Protein AF-A0A480BQK0-F1 (afdb_monomer_lite)

Radius of gyration: 19.87 Å; chains: 1; bounding box: 59×46×47 Å

pLDDT: mean 80.55, std 22.82, range [32.5, 98.56]

Foldseek 3Di:
DDKAWAKEWDADPPPRDIDIAIWIFDADPVRATADTDPDGDDQFDPDPVCNVVSSVVVVVRNVVNVVDDYHYPCSNVPPDPPDDDDDDPPPPDDDDDDDDDDDDDD

Structure (mmCIF, N/CA/C/O backbone):
data_AF-A0A480BQK0-F1
#
_entry.id   AF-A0A480BQK0-F1
#
loop_
_atom_site.group_PDB
_atom_site.id
_atom_site.type_symbol
_atom_site.label_atom_id
_atom_site.label_alt_id
_atom_site.label_comp_id
_atom_site.label_asym_id
_atom_site.label_entity_id
_atom_site.label_seq_id
_atom_site.pdbx_PDB_ins_code
_atom_site.Cartn_x
_atom_site.Cartn_y
_atom_site.Cartn_z
_atom_site.occupancy
_atom_site.B_iso_or_equiv
_atom_site.auth_seq_id
_atom_site.auth_comp_id
_atom_site.auth_asym_id
_atom_site.auth_atom_id
_atom_site.pdbx_PDB_model_num
ATOM 1 N N . MET A 1 1 ? 5.050 -15.954 3.472 1.00 76.25 1 MET A N 1
ATOM 2 C CA . MET A 1 1 ? 5.046 -14.478 3.317 1.00 76.25 1 MET A CA 1
ATOM 3 C C . MET A 1 1 ? 4.652 -14.058 1.910 1.00 76.25 1 MET A C 1
ATOM 5 O O . MET A 1 1 ? 5.346 -14.363 0.943 1.00 76.25 1 MET A O 1
ATOM 9 N N . THR A 1 2 ? 3.533 -13.348 1.804 1.00 94.56 2 THR A N 1
ATOM 10 C CA . THR A 1 2 ? 3.074 -12.696 0.564 1.00 94.56 2 THR A CA 1
ATOM 11 C C . THR A 1 2 ? 2.902 -11.205 0.808 1.00 94.56 2 THR A C 1
ATOM 13 O O . THR A 1 2 ? 2.715 -10.805 1.952 1.00 94.56 2 THR A O 1
ATOM 16 N N . TRP A 1 3 ? 2.920 -10.386 -0.240 1.00 96.06 3 TRP A N 1
ATOM 17 C CA . TRP A 1 3 ? 2.699 -8.947 -0.115 1.00 96.06 3 TRP A CA 1
ATOM 18 C C . TRP A 1 3 ? 1.705 -8.434 -1.160 1.00 96.06 3 TRP A C 1
ATOM 20 O O . TRP A 1 3 ? 1.495 -9.066 -2.201 1.00 96.06 3 TRP A O 1
ATOM 30 N N . ASN A 1 4 ? 1.061 -7.302 -0.873 1.00 97.31 4 ASN A N 1
ATOM 31 C CA . ASN A 1 4 ? 0.176 -6.613 -1.810 1.00 97.31 4 ASN A CA 1
ATOM 32 C C . ASN A 1 4 ? 0.067 -5.117 -1.483 1.00 97.31 4 ASN A C 1
ATOM 34 O O . ASN A 1 4 ? 0.145 -4.744 -0.316 1.00 97.31 4 ASN A O 1
ATOM 38 N N . TYR A 1 5 ? -0.205 -4.269 -2.477 1.00 98.25 5 TYR A N 1
ATOM 39 C CA . TYR A 1 5 ? -0.620 -2.891 -2.205 1.00 98.25 5 TYR A CA 1
ATOM 40 C C . TYR A 1 5 ? -2.053 -2.863 -1.665 1.00 98.25 5 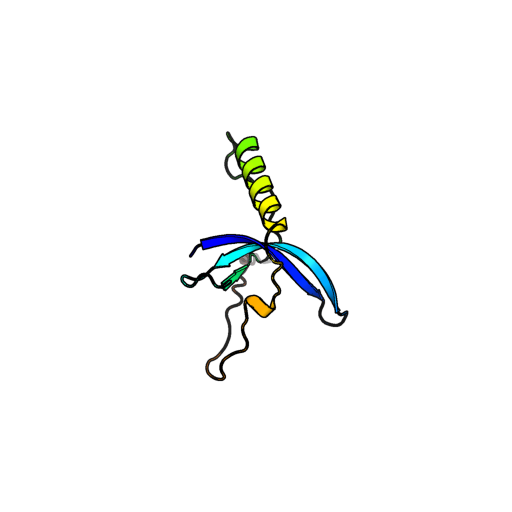TYR A C 1
ATOM 42 O O . TYR A 1 5 ? -2.961 -3.496 -2.226 1.00 98.25 5 TYR A O 1
ATOM 50 N N . ARG A 1 6 ? -2.258 -2.119 -0.576 1.00 98.50 6 ARG A N 1
ATOM 51 C CA . ARG A 1 6 ? -3.566 -1.894 0.057 1.00 98.50 6 ARG A CA 1
ATOM 52 C C . ARG A 1 6 ? -3.710 -0.436 0.454 1.00 98.50 6 ARG A C 1
ATOM 54 O O . ARG A 1 6 ? -2.726 0.192 0.829 1.00 98.50 6 ARG A O 1
ATOM 61 N N . ILE A 1 7 ? -4.940 0.071 0.407 1.00 98.56 7 ILE A N 1
ATOM 62 C CA . ILE A 1 7 ? -5.275 1.323 1.083 1.00 98.56 7 ILE A CA 1
ATOM 63 C C . ILE A 1 7 ? -5.348 1.042 2.585 1.00 98.56 7 ILE A C 1
ATOM 65 O O . ILE A 1 7 ? -6.024 0.093 2.997 1.00 98.56 7 ILE A O 1
ATOM 69 N N . ILE A 1 8 ? -4.674 1.877 3.369 1.00 98.38 8 ILE A N 1
ATOM 70 C CA . ILE A 1 8 ? -4.768 1.919 4.826 1.00 98.38 8 ILE A CA 1
ATOM 71 C C . ILE A 1 8 ? -5.374 3.267 5.229 1.00 98.38 8 ILE A C 1
ATOM 73 O O . ILE A 1 8 ? -4.996 4.307 4.688 1.00 98.38 8 ILE A O 1
ATOM 77 N N . GLU A 1 9 ? -6.344 3.219 6.136 1.00 97.75 9 GLU A N 1
ATOM 78 C CA . GLU A 1 9 ? -6.879 4.357 6.880 1.00 97.75 9 GLU A CA 1
ATOM 79 C C . GLU A 1 9 ? -6.035 4.578 8.137 1.00 97.75 9 GLU A C 1
ATOM 81 O O . GLU A 1 9 ? -5.868 3.662 8.949 1.00 97.75 9 GLU A O 1
ATOM 86 N N . PHE A 1 10 ? -5.551 5.803 8.293 1.00 95.19 10 PHE A N 1
ATOM 87 C CA . PHE A 1 10 ? -4.860 6.296 9.476 1.00 95.19 10 PHE A CA 1
ATOM 88 C C . PHE A 1 10 ? -5.708 7.378 10.127 1.00 95.19 10 PHE A C 1
ATOM 90 O O . PHE A 1 10 ? -6.364 8.154 9.428 1.00 95.19 10 PHE A O 1
ATOM 97 N N . VAL A 1 11 ? -5.674 7.445 11.454 1.00 94.75 11 VAL A N 1
ATOM 98 C CA . VAL A 1 11 ? -6.411 8.450 12.223 1.00 94.75 11 VAL A CA 1
ATOM 99 C C . VAL A 1 11 ? -5.418 9.250 13.048 1.00 94.75 11 VAL A C 1
ATOM 101 O O . VAL A 1 11 ? -4.706 8.687 13.876 1.00 94.75 11 VAL A O 1
ATOM 104 N N . GLU A 1 12 ? -5.380 10.562 12.832 1.00 92.06 12 GLU A N 1
ATOM 105 C CA . GLU A 1 12 ? -4.515 11.459 13.591 1.00 92.06 12 GLU A CA 1
ATOM 106 C C . GLU A 1 12 ? -4.936 11.457 15.075 1.00 92.06 12 GLU A C 1
ATOM 108 O O . GLU A 1 12 ? -6.095 11.763 15.408 1.00 92.06 12 GLU A O 1
ATOM 113 N N . PRO A 1 13 ? -4.023 11.110 16.001 1.00 87.38 13 PRO A N 1
ATOM 114 C CA . PRO A 1 13 ? -4.340 11.090 17.418 1.00 87.38 13 PRO A CA 1
ATOM 115 C C . PRO A 1 13 ? -4.753 12.476 17.926 1.00 87.38 13 PRO A C 1
ATOM 117 O O . PRO A 1 13 ? -4.002 13.443 17.857 1.00 87.38 13 PRO A O 1
ATOM 120 N N . GLY A 1 14 ? -5.946 12.562 18.514 1.00 89.56 14 GLY A N 1
ATOM 121 C CA . GLY A 1 14 ? -6.436 13.772 19.181 1.00 89.56 14 GLY A CA 1
ATOM 122 C C . GLY A 1 14 ? -7.267 14.718 18.312 1.00 89.56 14 GLY A C 1
ATOM 123 O O . GLY A 1 14 ? -7.955 15.564 18.879 1.00 89.56 14 GLY A O 1
ATOM 124 N N . THR A 1 15 ? -7.270 14.561 16.986 1.00 91.62 15 THR A N 1
ATOM 125 C CA . THR A 1 15 ? -8.181 15.303 16.091 1.00 91.62 15 THR A CA 1
ATOM 126 C C . THR A 1 15 ? -9.266 14.420 15.478 1.00 91.62 15 THR A C 1
ATOM 128 O O . THR A 1 15 ? -10.257 14.951 14.988 1.00 91.62 15 THR A O 1
ATOM 131 N N . GLU A 1 16 ? -9.097 13.090 15.518 1.00 90.25 16 GLU A N 1
ATOM 132 C CA . GLU A 1 16 ? -9.952 12.107 14.825 1.00 90.25 16 GLU A CA 1
ATOM 133 C C . GLU A 1 16 ? -9.989 12.299 13.294 1.00 90.25 16 GLU A C 1
ATOM 135 O O . GLU A 1 16 ? -10.783 11.668 12.592 1.00 90.25 16 GLU A O 1
ATOM 140 N N . GLU A 1 17 ? -9.105 13.138 12.744 1.00 95.38 17 GLU A N 1
ATOM 141 C CA . GLU A 1 17 ? -9.007 13.349 11.305 1.00 95.38 17 GLU A CA 1
ATOM 142 C C . GLU A 1 17 ? -8.392 12.121 10.641 1.00 95.38 17 GLU A C 1
ATOM 144 O O . GLU A 1 17 ? -7.324 11.643 11.024 1.00 95.38 17 GLU A O 1
ATOM 149 N N . SER A 1 18 ? -9.089 11.597 9.634 1.00 96.06 18 SER A N 1
ATOM 150 C CA . SER A 1 18 ? -8.662 10.399 8.917 1.00 96.06 18 SER A CA 1
ATOM 151 C C . SER A 1 18 ? -7.981 10.757 7.602 1.00 96.06 18 SER A C 1
ATOM 153 O O . SER A 1 18 ? -8.456 11.620 6.857 1.00 96.06 18 SER A O 1
ATOM 155 N N . TRP A 1 19 ? -6.908 10.043 7.275 1.00 96.69 19 TRP A N 1
ATOM 156 C CA . TRP A 1 19 ? -6.270 10.096 5.965 1.00 96.69 19 TRP A CA 1
ATOM 157 C C . TRP A 1 19 ? -6.004 8.690 5.431 1.00 96.69 19 TRP A C 1
ATOM 159 O O . TRP A 1 19 ? -5.933 7.713 6.173 1.00 96.69 19 TRP A O 1
ATOM 169 N N . PHE A 1 20 ? -5.910 8.583 4.107 1.00 97.94 20 PHE A N 1
ATOM 170 C CA . PHE A 1 20 ? -5.806 7.306 3.409 1.00 97.94 20 PHE A CA 1
ATOM 171 C C . PHE A 1 20 ? -4.580 7.312 2.510 1.00 97.94 20 PHE A C 1
ATOM 173 O O . PHE A 1 20 ? -4.378 8.252 1.738 1.00 97.94 20 PHE A O 1
ATOM 180 N N . ALA A 1 21 ? -3.796 6.241 2.558 1.00 98.06 21 ALA A N 1
ATOM 181 C CA . ALA A 1 21 ? -2.664 6.057 1.662 1.00 98.06 21 ALA A CA 1
ATOM 182 C C . ALA A 1 21 ? -2.517 4.599 1.240 1.00 98.06 21 ALA A C 1
ATOM 184 O O . ALA A 1 21 ? -2.966 3.679 1.924 1.00 98.06 21 ALA A O 1
ATOM 185 N N . ILE A 1 22 ? -1.880 4.386 0.090 1.00 98.50 22 ILE A N 1
ATOM 186 C CA . ILE A 1 22 ? -1.507 3.048 -0.364 1.00 98.50 22 ILE A CA 1
ATOM 187 C C . ILE A 1 22 ? -0.166 2.691 0.271 1.00 98.50 22 ILE A C 1
ATOM 189 O O . ILE A 1 22 ? 0.801 3.426 0.100 1.00 98.50 22 ILE A O 1
ATOM 193 N N . HIS A 1 23 ? -0.103 1.557 0.961 1.00 98.38 23 HIS A N 1
ATOM 194 C CA . HIS A 1 23 ? 1.123 1.001 1.537 1.00 98.38 23 HIS A CA 1
ATOM 19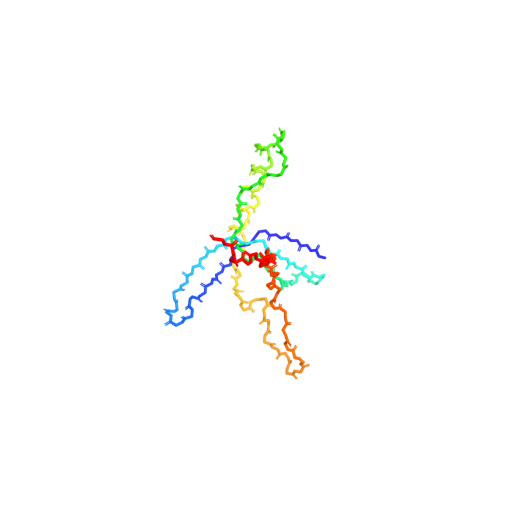5 C C . HIS A 1 23 ? 1.389 -0.396 0.978 1.00 98.38 23 HIS A C 1
ATOM 197 O O . HIS A 1 23 ? 0.479 -1.079 0.489 1.00 98.38 23 HIS A O 1
ATOM 203 N N . GLU A 1 24 ? 2.642 -0.834 1.065 1.00 97.75 24 GLU A N 1
ATOM 204 C CA . GLU A 1 24 ? 2.979 -2.247 0.902 1.00 97.75 24 GLU A CA 1
ATOM 205 C C . GLU A 1 24 ? 2.529 -2.989 2.153 1.00 97.75 24 GLU A C 1
ATOM 207 O O . GLU A 1 24 ? 2.985 -2.667 3.244 1.00 97.75 24 GLU A O 1
ATOM 212 N N . VAL A 1 25 ? 1.633 -3.962 2.004 1.00 98.06 25 VAL A N 1
ATOM 213 C CA . VAL A 1 25 ? 1.134 -4.786 3.107 1.00 98.06 25 VAL A CA 1
ATOM 214 C C . VAL A 1 25 ? 1.676 -6.194 2.977 1.00 98.06 25 VAL A C 1
ATOM 216 O O . VAL A 1 25 ? 1.500 -6.844 1.944 1.00 98.06 25 VAL A O 1
ATOM 219 N N . TYR A 1 26 ? 2.295 -6.666 4.049 1.00 97.12 26 TYR A N 1
ATOM 220 C CA . TYR A 1 26 ? 2.883 -7.988 4.173 1.00 97.12 26 TYR A CA 1
ATOM 221 C C . TYR A 1 26 ? 1.950 -8.881 4.988 1.00 97.12 26 TYR A C 1
ATOM 223 O O . TYR A 1 26 ? 1.396 -8.461 6.005 1.00 97.12 26 TYR A O 1
ATOM 231 N N . TYR A 1 27 ? 1.762 -10.108 4.517 1.00 96.06 27 TYR A N 1
ATOM 232 C CA . TYR A 1 27 ? 0.863 -11.090 5.106 1.00 96.06 27 TYR A CA 1
ATOM 233 C C . TYR A 1 27 ? 1.642 -12.289 5.646 1.00 96.06 27 TYR A C 1
ATOM 235 O O . TYR A 1 27 ? 2.579 -12.775 4.990 1.00 96.06 27 TYR A O 1
ATOM 243 N N . ASP A 1 28 ? 1.192 -12.786 6.799 1.00 94.62 28 ASP A N 1
ATOM 244 C CA . ASP A 1 28 ? 1.666 -14.032 7.396 1.00 94.62 28 ASP A CA 1
ATOM 245 C C . ASP A 1 28 ? 1.272 -15.255 6.543 1.00 94.62 28 ASP A C 1
ATOM 247 O O . ASP A 1 28 ? 0.567 -15.160 5.531 1.00 94.62 28 ASP A O 1
ATOM 251 N N . ASP A 1 29 ? 1.729 -16.441 6.942 1.00 95.06 29 ASP A N 1
ATOM 252 C CA . ASP A 1 29 ? 1.433 -17.681 6.214 1.00 95.06 29 ASP A CA 1
ATOM 253 C C . ASP A 1 29 ? -0.042 -18.119 6.323 1.00 95.06 29 ASP A C 1
ATOM 255 O O . ASP A 1 29 ? -0.497 -18.951 5.538 1.00 95.06 29 ASP A O 1
ATOM 259 N N . ALA A 1 30 ? -0.811 -17.542 7.253 1.00 93.00 30 ALA A N 1
ATOM 260 C CA . ALA A 1 30 ? -2.258 -17.719 7.364 1.00 93.00 30 ALA A CA 1
ATOM 261 C C . ALA A 1 30 ? -3.049 -16.693 6.523 1.00 93.00 30 ALA A C 1
ATOM 263 O O . ALA A 1 30 ? -4.283 -16.722 6.523 1.00 93.00 30 ALA A O 1
ATOM 264 N N . GLY A 1 31 ? -2.363 -15.797 5.805 1.00 92.62 31 GLY A N 1
ATOM 265 C CA . GLY A 1 31 ? -2.962 -14.752 4.978 1.00 92.62 31 GLY A CA 1
ATOM 266 C C . GLY A 1 31 ? -3.480 -13.545 5.765 1.00 92.62 31 GLY A C 1
ATOM 267 O O . GLY A 1 31 ? -4.268 -12.766 5.224 1.00 92.62 31 GLY A O 1
ATOM 268 N N . ARG A 1 32 ? -3.074 -13.374 7.027 1.00 94.12 32 ARG A N 1
ATOM 269 C CA . ARG A 1 32 ? -3.442 -12.221 7.862 1.00 94.12 32 ARG A CA 1
ATOM 270 C C . ARG A 1 32 ? -2.437 -11.086 7.663 1.00 94.12 32 ARG A C 1
ATOM 272 O O . ARG A 1 32 ? -1.248 -11.368 7.518 1.00 94.12 32 ARG A O 1
ATOM 279 N N . PRO A 1 33 ? -2.885 -9.818 7.624 1.00 95.88 33 PRO A N 1
ATOM 280 C CA . PRO A 1 33 ? -1.968 -8.687 7.543 1.00 95.88 33 PRO A CA 1
ATOM 281 C C . PRO A 1 33 ? -1.073 -8.663 8.789 1.00 95.88 33 PRO A C 1
ATOM 283 O O . PRO A 1 33 ? -1.565 -8.648 9.913 1.00 95.88 33 PRO A O 1
ATOM 286 N N . GLU A 1 34 ? 0.239 -8.699 8.578 1.00 95.31 34 GLU A N 1
ATOM 287 C CA . GLU A 1 34 ? 1.250 -8.766 9.638 1.00 95.31 34 GLU A CA 1
ATOM 288 C C . GLU A 1 34 ? 1.964 -7.422 9.814 1.00 95.31 34 GLU A C 1
ATOM 290 O O . GLU A 1 34 ? 2.238 -6.998 10.933 1.00 95.31 34 GLU A O 1
ATOM 295 N N . SER A 1 35 ? 2.262 -6.728 8.712 1.00 96.25 35 SER A N 1
ATOM 296 C CA . SER A 1 35 ? 2.917 -5.416 8.742 1.00 96.25 35 SER A CA 1
ATOM 297 C C . SER A 1 35 ? 2.656 -4.611 7.468 1.00 96.25 35 SER A C 1
ATOM 299 O O . SER A 1 35 ? 2.164 -5.145 6.469 1.00 96.25 35 SER A O 1
ATOM 301 N N . TYR A 1 36 ? 2.991 -3.321 7.503 1.00 97.62 36 TYR A N 1
ATOM 302 C CA . TYR A 1 36 ? 2.957 -2.429 6.348 1.00 97.62 36 TYR A CA 1
ATOM 303 C C . TYR A 1 36 ? 4.214 -1.550 6.272 1.00 97.62 36 TYR A C 1
ATOM 305 O O . TYR A 1 36 ? 4.915 -1.381 7.272 1.00 97.62 36 TYR A O 1
ATOM 313 N N . SER A 1 37 ? 4.524 -1.015 5.086 1.00 97.00 37 SER A N 1
ATOM 314 C CA . SER A 1 37 ? 5.647 -0.085 4.885 1.00 97.00 37 SER A CA 1
ATOM 315 C C . SER A 1 37 ? 5.487 1.181 5.729 1.00 97.00 37 SER A C 1
ATOM 317 O O . SER A 1 37 ? 4.389 1.716 5.818 1.00 97.00 37 SER A O 1
ATOM 319 N N . GLU A 1 38 ? 6.575 1.704 6.302 1.00 95.25 38 GLU A N 1
ATOM 320 C CA . GLU A 1 38 ? 6.541 2.932 7.119 1.00 95.25 38 GLU A CA 1
ATOM 321 C C . GLU A 1 38 ? 5.971 4.126 6.337 1.00 95.25 38 GLU A C 1
ATOM 323 O O . GLU A 1 38 ? 5.082 4.829 6.811 1.00 95.25 38 GLU A O 1
ATOM 328 N N . GLY A 1 39 ? 6.452 4.320 5.108 1.00 95.81 39 GLY A N 1
ATOM 329 C CA . GLY A 1 39 ? 5.943 5.332 4.191 1.00 95.81 39 GLY A CA 1
ATOM 330 C C . GLY A 1 39 ? 4.874 4.793 3.244 1.00 95.81 39 GLY A C 1
ATOM 331 O O . GLY A 1 39 ? 4.821 3.592 2.952 1.00 95.81 39 GLY A O 1
ATOM 332 N N . ALA A 1 40 ? 4.065 5.714 2.715 1.00 97.69 40 ALA A N 1
ATOM 333 C CA . ALA A 1 40 ? 3.203 5.437 1.576 1.00 97.69 40 ALA A CA 1
ATOM 334 C C . ALA A 1 40 ? 4.044 4.943 0.390 1.00 97.69 40 ALA A C 1
ATOM 336 O O . ALA A 1 40 ? 5.155 5.419 0.141 1.00 97.69 40 ALA A O 1
ATOM 337 N N . ALA A 1 41 ? 3.501 3.985 -0.349 1.00 97.12 41 ALA A N 1
ATOM 338 C CA . ALA A 1 41 ? 4.160 3.411 -1.502 1.00 97.12 41 ALA A CA 1
ATOM 339 C C . ALA A 1 41 ? 4.345 4.465 -2.603 1.00 97.12 41 ALA A C 1
ATOM 341 O O . ALA A 1 41 ? 3.433 5.229 -2.928 1.00 97.12 41 ALA A O 1
ATOM 342 N N . VAL A 1 42 ? 5.529 4.467 -3.212 1.00 95.81 42 VAL A N 1
ATOM 343 C CA . VAL A 1 42 ? 5.880 5.351 -4.327 1.00 95.81 42 VAL A CA 1
ATOM 344 C C . VAL A 1 42 ? 5.939 4.566 -5.632 1.00 95.81 42 VAL A C 1
ATOM 346 O O . VAL A 1 42 ? 6.254 3.378 -5.655 1.00 95.81 42 VAL A O 1
ATOM 349 N N . VAL A 1 43 ? 5.655 5.240 -6.745 1.00 95.00 43 VAL A N 1
ATOM 350 C CA . VAL A 1 43 ? 5.831 4.660 -8.079 1.00 95.00 43 VAL A CA 1
ATOM 351 C C . VAL A 1 43 ? 7.307 4.770 -8.442 1.00 95.00 43 VAL A C 1
ATOM 353 O O . VAL A 1 43 ? 7.795 5.850 -8.772 1.00 95.00 43 VAL A O 1
ATOM 356 N N . MET A 1 44 ? 8.029 3.657 -8.347 1.00 92.31 44 MET A N 1
ATOM 357 C CA . MET A 1 44 ? 9.464 3.604 -8.619 1.00 92.31 44 MET A CA 1
ATOM 358 C C . MET A 1 44 ? 9.852 2.338 -9.383 1.00 92.31 44 MET A C 1
ATOM 360 O O . MET A 1 44 ? 9.140 1.339 -9.361 1.00 92.31 44 MET A O 1
ATOM 364 N N . SER A 1 45 ? 10.996 2.387 -10.062 1.00 88.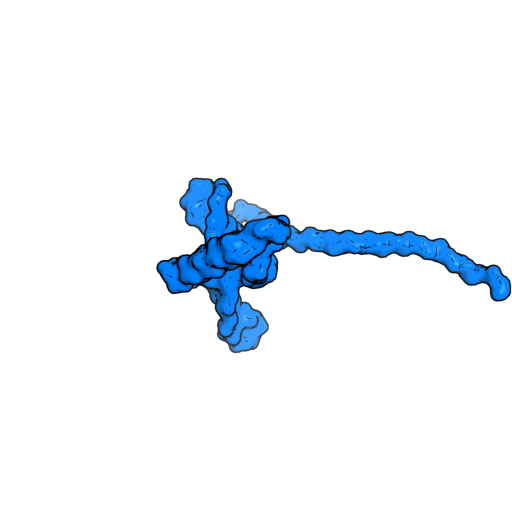81 45 SER A N 1
ATOM 365 C CA . SER A 1 45 ? 11.610 1.234 -10.715 1.00 88.81 45 SER A CA 1
ATOM 366 C C . SER A 1 45 ? 13.097 1.197 -10.384 1.00 88.81 45 SER A C 1
ATOM 368 O O . SER A 1 45 ? 13.749 2.239 -10.321 1.00 88.81 45 SER A O 1
ATOM 370 N N . HIS A 1 46 ? 13.619 -0.010 -10.182 1.00 85.69 46 HIS A N 1
ATOM 371 C CA . HIS A 1 46 ? 15.052 -0.269 -10.032 1.00 85.69 46 HIS A CA 1
ATOM 372 C C . HIS A 1 46 ? 15.699 -0.706 -11.357 1.00 85.69 46 HIS A C 1
ATOM 374 O O . HIS A 1 46 ? 16.915 -0.876 -11.421 1.00 85.69 46 HIS A O 1
ATOM 380 N N . ASP A 1 47 ? 14.899 -0.888 -12.413 1.00 85.62 47 ASP A N 1
ATOM 381 C CA . ASP A 1 47 ? 15.375 -1.254 -13.742 1.00 85.62 47 ASP A CA 1
ATOM 382 C C . ASP A 1 47 ? 15.518 -0.003 -14.615 1.00 85.62 47 ASP A C 1
ATOM 384 O O . ASP A 1 47 ? 14.539 0.580 -15.090 1.00 85.62 47 ASP A O 1
ATOM 388 N N . ALA A 1 48 ? 16.769 0.389 -14.850 1.00 80.50 48 ALA A N 1
ATOM 389 C CA . ALA A 1 48 ? 17.108 1.535 -15.684 1.00 80.50 48 ALA A CA 1
ATOM 390 C C . ALA A 1 48 ? 16.810 1.321 -17.181 1.00 80.50 48 ALA A C 1
ATOM 392 O O . ALA A 1 48 ? 16.697 2.297 -17.912 1.00 80.50 48 ALA A O 1
ATOM 393 N N . ALA A 1 49 ? 16.696 0.079 -17.661 1.00 79.81 49 ALA A N 1
ATOM 394 C CA . ALA A 1 49 ? 16.438 -0.221 -19.072 1.00 79.81 49 ALA A CA 1
ATOM 395 C C . ALA A 1 49 ? 14.945 -0.472 -19.355 1.00 79.81 49 ALA A C 1
ATOM 397 O O . ALA A 1 49 ? 14.454 -0.154 -20.439 1.00 79.81 49 ALA A O 1
ATOM 398 N N . GLY A 1 50 ? 14.216 -1.025 -18.382 1.00 80.31 50 GLY A N 1
ATOM 399 C CA . GLY A 1 50 ? 12.795 -1.383 -18.469 1.00 80.31 50 GLY A CA 1
ATOM 400 C C . GLY A 1 50 ? 11.835 -0.438 -17.741 1.00 80.31 50 GLY A C 1
ATOM 401 O O . GLY A 1 50 ? 10.665 -0.786 -17.561 1.00 80.31 50 GLY A O 1
ATOM 402 N N . GLN A 1 51 ? 12.295 0.751 -17.336 1.00 84.38 51 GLN A N 1
ATOM 403 C CA . GLN A 1 51 ? 11.590 1.661 -16.423 1.00 84.38 51 GLN A CA 1
ATOM 404 C C . GLN A 1 51 ? 10.098 1.853 -16.739 1.00 84.38 51 GLN A C 1
ATOM 406 O O . GLN A 1 51 ? 9.270 1.690 -15.853 1.00 84.38 51 GLN A O 1
ATOM 411 N N . SER A 1 52 ? 9.707 2.134 -17.988 1.00 88.50 52 SER A N 1
ATOM 412 C CA . SER A 1 52 ? 8.297 2.397 -18.320 1.00 88.50 52 SER A CA 1
ATOM 413 C C . SER A 1 52 ? 7.395 1.184 -18.099 1.00 88.50 52 SER A C 1
ATOM 415 O O . SER A 1 52 ? 6.249 1.348 -17.683 1.00 88.50 52 SER A O 1
ATOM 417 N N . ARG A 1 53 ? 7.898 -0.031 -18.351 1.00 92.19 53 ARG A N 1
ATOM 418 C CA . ARG A 1 53 ? 7.136 -1.267 -18.143 1.00 92.19 53 ARG A CA 1
ATOM 419 C C . ARG A 1 53 ? 6.959 -1.546 -16.656 1.00 92.19 53 ARG A C 1
ATOM 421 O O . ARG A 1 53 ? 5.841 -1.812 -16.229 1.00 92.19 53 ARG A O 1
ATOM 428 N N . GLU A 1 54 ? 8.037 -1.441 -15.887 1.00 92.38 54 GLU A N 1
ATOM 429 C CA . GLU A 1 54 ? 8.012 -1.644 -14.436 1.00 92.38 54 GLU A CA 1
ATOM 430 C C . GLU A 1 54 ? 7.127 -0.604 -13.741 1.00 92.38 54 GLU A C 1
ATOM 432 O O . GLU A 1 54 ? 6.254 -0.961 -12.958 1.00 92.38 54 GLU A O 1
ATOM 437 N N . LEU A 1 55 ? 7.258 0.679 -14.095 1.00 95.44 55 LEU A N 1
ATOM 438 C CA . LEU A 1 55 ? 6.411 1.743 -13.545 1.00 95.44 55 LEU A CA 1
ATOM 439 C C . LEU A 1 55 ? 4.932 1.529 -13.898 1.00 95.44 55 LEU A C 1
ATOM 441 O O . LEU A 1 55 ? 4.071 1.732 -13.046 1.00 95.44 55 LEU A O 1
ATOM 445 N N . SER A 1 56 ? 4.628 1.081 -15.124 1.00 95.81 56 SER A N 1
ATOM 446 C CA . SER A 1 56 ? 3.251 0.740 -15.519 1.00 95.81 56 SER A CA 1
ATOM 447 C C . SER A 1 56 ? 2.706 -0.425 -14.693 1.00 95.81 56 SER A C 1
ATOM 449 O O . SER A 1 56 ? 1.585 -0.358 -14.202 1.00 95.81 56 SER A O 1
ATOM 451 N N . TRP A 1 57 ? 3.518 -1.460 -14.470 1.00 94.88 57 TRP A N 1
ATOM 452 C CA . TRP A 1 57 ? 3.140 -2.588 -13.624 1.00 94.88 57 TRP A CA 1
ATOM 453 C C . TRP A 1 57 ? 2.893 -2.166 -12.166 1.00 94.88 57 TRP A C 1
ATOM 455 O O . TRP A 1 57 ? 1.899 -2.588 -11.575 1.00 94.88 57 TRP A O 1
ATOM 465 N N . VAL A 1 58 ? 3.735 -1.294 -11.594 1.00 95.62 58 VAL A N 1
ATOM 466 C CA . VAL A 1 58 ? 3.525 -0.744 -10.240 1.00 95.62 58 VAL A CA 1
ATOM 467 C C . VAL A 1 58 ? 2.213 0.040 -10.171 1.00 95.62 58 VAL A C 1
ATOM 469 O O . VAL A 1 58 ? 1.426 -0.168 -9.247 1.00 95.62 58 VAL A O 1
ATOM 472 N N . LEU A 1 59 ? 1.936 0.891 -11.164 1.00 97.50 59 LEU A N 1
ATOM 473 C CA . LEU A 1 59 ? 0.681 1.641 -11.250 1.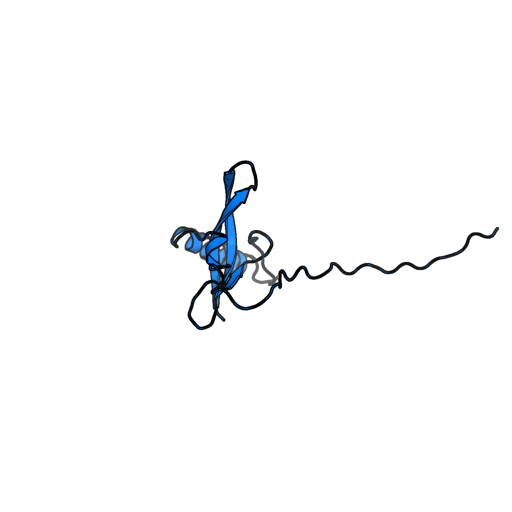00 97.50 59 LEU A CA 1
ATOM 474 C C . LEU A 1 59 ? -0.540 0.718 -11.321 1.00 97.50 59 LEU A C 1
ATOM 476 O O . LEU A 1 59 ? -1.515 0.956 -10.610 1.00 97.50 59 LEU A O 1
ATOM 480 N N . ASP A 1 60 ? -0.485 -0.350 -12.118 1.00 97.75 60 ASP A N 1
ATOM 481 C CA . ASP A 1 60 ? -1.564 -1.339 -12.194 1.00 97.75 60 ASP A CA 1
ATOM 482 C C . ASP A 1 60 ? -1.781 -2.030 -10.840 1.00 97.75 60 ASP A C 1
ATOM 484 O O . ASP A 1 60 ? -2.915 -2.168 -10.380 1.00 97.75 60 ASP A O 1
ATOM 488 N N . LYS A 1 61 ? -0.705 -2.385 -10.128 1.00 96.81 61 LYS A N 1
ATOM 489 C CA . LYS A 1 61 ? -0.802 -2.989 -8.791 1.00 96.81 61 LYS A CA 1
ATOM 490 C C . LYS A 1 61 ? -1.359 -2.031 -7.738 1.00 96.81 61 LYS A C 1
ATOM 492 O O . LYS A 1 61 ? -2.144 -2.455 -6.888 1.00 96.81 61 LYS A O 1
ATOM 497 N N . MET A 1 62 ? -0.986 -0.754 -7.786 1.00 97.75 62 MET A N 1
ATOM 498 C CA . MET A 1 62 ? -1.580 0.281 -6.936 1.00 97.75 62 MET A CA 1
ATOM 499 C C . MET A 1 62 ? -3.057 0.496 -7.278 1.00 97.75 62 MET A C 1
ATOM 501 O O . MET A 1 62 ? -3.887 0.621 -6.381 1.00 97.75 62 MET A O 1
ATOM 505 N N . ARG A 1 63 ? -3.419 0.462 -8.563 1.00 98.12 63 ARG A N 1
ATOM 506 C CA . ARG A 1 63 ? -4.813 0.543 -9.009 1.00 98.12 63 ARG A CA 1
ATOM 507 C C . ARG A 1 63 ? -5.642 -0.637 -8.502 1.00 98.12 63 ARG A C 1
ATOM 509 O O . ARG A 1 63 ? -6.762 -0.426 -8.042 1.00 98.12 63 ARG A O 1
ATOM 516 N N . ASP A 1 64 ? -5.086 -1.847 -8.499 1.00 98.00 64 ASP A N 1
ATOM 517 C CA . ASP A 1 64 ? -5.731 -3.032 -7.919 1.00 98.00 64 ASP A CA 1
ATOM 518 C C . ASP A 1 64 ? -6.018 -2.873 -6.416 1.00 98.00 64 ASP A C 1
ATOM 520 O O . ASP A 1 64 ? -6.879 -3.571 -5.878 1.00 98.00 64 ASP A O 1
ATOM 524 N N . ALA A 1 65 ? -5.301 -1.998 -5.700 1.00 98.12 65 ALA A N 1
ATOM 525 C CA . ALA A 1 65 ? -5.574 -1.723 -4.288 1.00 98.12 65 ALA A CA 1
ATOM 526 C C . ALA A 1 65 ? -6.950 -1.071 -4.083 1.00 98.12 65 ALA A C 1
ATOM 528 O O . ALA A 1 65 ? -7.600 -1.351 -3.080 1.00 98.12 65 ALA A O 1
ATOM 529 N N . LEU A 1 66 ? -7.424 -0.282 -5.056 1.00 97.44 66 LEU A N 1
ATOM 530 C CA . LEU A 1 66 ? -8.730 0.391 -5.016 1.00 97.44 66 LEU A CA 1
ATOM 531 C C . LEU A 1 66 ? -9.914 -0.587 -5.060 1.00 97.44 66 LEU A C 1
ATOM 533 O O . LEU A 1 66 ? -11.035 -0.222 -4.723 1.00 97.44 66 LEU A O 1
ATOM 537 N N . LEU A 1 67 ? -9.673 -1.825 -5.500 1.00 97.62 67 LEU A N 1
ATOM 538 C CA . LEU A 1 67 ? -10.687 -2.874 -5.618 1.00 97.62 67 LEU A CA 1
ATOM 539 C C . LEU A 1 67 ? -10.739 -3.792 -4.388 1.00 97.62 67 LEU A C 1
ATOM 541 O O . LEU A 1 67 ? -11.543 -4.723 -4.344 1.00 97.62 67 LEU A O 1
ATOM 545 N N . LYS A 1 68 ? -9.862 -3.572 -3.404 1.00 96.62 68 LYS A N 1
ATOM 546 C CA . LYS A 1 68 ? -9.740 -4.398 -2.199 1.00 96.62 68 LYS A CA 1
ATOM 547 C C . LYS A 1 68 ? -10.303 -3.642 -0.992 1.00 96.62 68 LYS A C 1
ATOM 549 O O . LYS A 1 68 ? -10.301 -2.415 -0.999 1.00 96.62 68 LYS A O 1
ATOM 554 N N . PRO A 1 69 ? -10.735 -4.346 0.071 1.00 97.38 69 PRO A N 1
ATOM 555 C CA . PRO A 1 69 ? -11.152 -3.684 1.303 1.00 97.38 69 PRO A CA 1
ATOM 556 C C . PRO A 1 69 ? -10.048 -2.778 1.862 1.00 97.38 69 PRO A C 1
ATOM 558 O O . PRO A 1 69 ? -8.881 -3.187 1.913 1.00 97.38 69 PRO A O 1
ATOM 561 N N . THR A 1 70 ? -10.424 -1.582 2.302 1.00 98.06 70 THR A N 1
ATOM 562 C CA . THR A 1 70 ? -9.542 -0.693 3.066 1.00 98.06 70 THR A CA 1
ATOM 563 C C . THR A 1 70 ? -9.190 -1.345 4.398 1.00 98.06 70 THR A C 1
ATOM 565 O O . THR A 1 70 ? -10.060 -1.930 5.044 1.00 98.06 70 THR A O 1
ATOM 568 N N . LEU A 1 71 ? -7.917 -1.271 4.776 1.00 97.81 71 LEU A N 1
ATOM 569 C CA . LEU A 1 71 ? -7.427 -1.730 6.073 1.00 97.81 71 LEU A CA 1
ATOM 570 C C . LEU A 1 71 ? -7.317 -0.558 7.049 1.00 97.81 71 LEU A C 1
ATOM 572 O O . LEU A 1 71 ? -7.248 0.597 6.638 1.00 97.81 71 LEU A O 1
ATOM 576 N N . ARG A 1 72 ? -7.256 -0.870 8.337 1.00 96.50 72 ARG A N 1
ATOM 577 C CA . ARG A 1 72 ? -7.014 0.059 9.443 1.00 96.50 72 ARG A CA 1
ATOM 578 C C . ARG A 1 72 ? -5.775 -0.361 10.207 1.00 96.50 72 ARG A C 1
ATOM 580 O O . ARG A 1 72 ? -5.424 -1.538 10.216 1.00 96.50 72 ARG A O 1
ATOM 587 N N . GLU A 1 73 ? -5.172 0.564 10.944 1.00 93.19 73 GLU A N 1
ATOM 588 C CA . GLU A 1 73 ? -4.049 0.235 11.835 1.00 93.19 73 GLU A CA 1
ATOM 589 C C . GLU A 1 73 ? -4.400 -0.885 12.834 1.00 93.19 73 GLU A C 1
ATOM 591 O O . GLU A 1 73 ? -3.575 -1.752 13.124 1.00 93.19 73 GLU A O 1
ATOM 596 N N . SER A 1 74 ? -5.657 -0.954 13.287 1.00 92.75 74 SER A N 1
ATOM 597 C CA . SER A 1 74 ? -6.141 -2.023 14.170 1.00 92.75 74 SER A CA 1
ATOM 598 C C . SER A 1 74 ? -6.106 -3.427 13.555 1.00 92.75 74 SER A C 1
ATOM 600 O O . SER A 1 74 ? -6.126 -4.403 14.301 1.00 92.75 74 SER A O 1
ATOM 602 N N . ASP A 1 75 ? -6.053 -3.555 12.225 1.00 94.88 75 ASP A N 1
ATOM 603 C CA . ASP A 1 75 ? -6.012 -4.860 11.551 1.00 94.88 75 ASP A CA 1
ATOM 604 C C . ASP A 1 75 ? -4.648 -5.554 11.699 1.00 94.88 75 ASP A C 1
ATOM 606 O O . ASP A 1 75 ? -4.566 -6.774 11.575 1.00 94.88 75 ASP A O 1
ATOM 610 N N . PHE A 1 76 ? -3.589 -4.792 11.988 1.00 92.81 76 PHE A N 1
ATOM 611 C CA . PHE A 1 76 ? -2.212 -5.286 12.138 1.00 92.81 76 PHE A CA 1
ATOM 612 C C . PHE A 1 76 ? -1.851 -5.598 13.592 1.00 92.81 76 PHE A C 1
ATOM 614 O O . PHE A 1 76 ? -0.961 -6.400 13.872 1.00 92.81 76 PHE A O 1
ATOM 621 N N . PHE A 1 77 ? -2.557 -4.972 14.532 1.00 80.19 77 PHE A N 1
ATOM 622 C CA . PHE A 1 77 ? -2.335 -5.120 15.964 1.00 80.19 77 PHE A CA 1
ATOM 623 C C . PHE A 1 77 ? -3.615 -5.637 16.620 1.00 80.19 77 PHE A C 1
ATOM 625 O O . PHE A 1 77 ? -4.294 -4.877 17.321 1.00 80.19 77 PHE A O 1
ATOM 632 N N . PRO A 1 78 ? -3.980 -6.917 16.405 1.00 64.94 78 PRO A N 1
ATOM 633 C CA . PRO A 1 78 ? -5.145 -7.475 17.068 1.00 64.94 78 PRO A CA 1
ATOM 634 C C . PRO A 1 78 ? -5.004 -7.298 18.588 1.00 64.94 78 PRO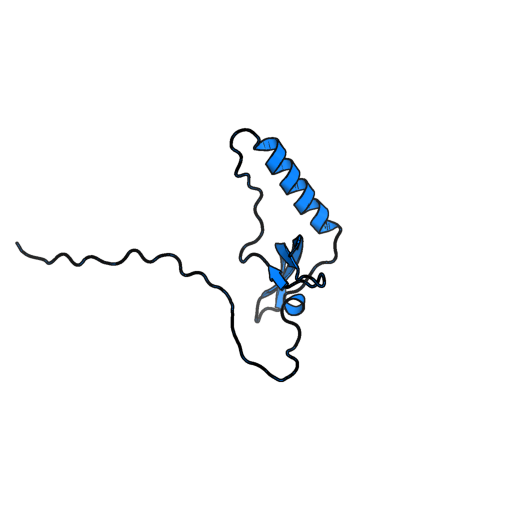 A C 1
ATOM 636 O O . PRO A 1 78 ? -3.884 -7.375 19.116 1.00 64.94 78 PRO A O 1
ATOM 639 N N . PRO A 1 79 ? -6.117 -7.062 19.313 1.00 54.00 79 PRO A N 1
ATOM 640 C CA . PRO A 1 79 ? -6.092 -6.956 20.761 1.00 54.00 79 PRO A CA 1
ATOM 641 C C . PRO A 1 79 ? -5.354 -8.160 21.328 1.00 54.00 79 PRO A C 1
ATOM 643 O O . PRO A 1 79 ? -5.684 -9.305 21.018 1.00 54.00 79 PRO A O 1
ATOM 646 N N . ARG A 1 80 ? -4.319 -7.893 22.125 1.00 51.31 80 ARG A N 1
ATOM 647 C CA . ARG A 1 80 ? -3.535 -8.941 22.770 1.00 51.31 80 ARG A CA 1
ATOM 648 C C . ARG A 1 80 ? -4.490 -9.885 23.490 1.00 51.31 80 ARG A C 1
ATOM 650 O O . ARG A 1 80 ? -5.167 -9.456 24.424 1.00 51.31 80 ARG A O 1
ATOM 657 N N . GLU A 1 81 ? -4.482 -11.170 23.140 1.00 55.09 81 GLU A N 1
ATOM 658 C CA . GLU A 1 81 ? -4.800 -12.167 24.155 1.00 55.09 81 GLU A CA 1
ATOM 659 C C . GLU A 1 81 ? -3.846 -11.886 25.318 1.00 55.09 81 GLU A C 1
ATOM 661 O O . GLU A 1 81 ? -2.630 -11.766 25.138 1.00 55.09 81 GLU A O 1
ATOM 666 N N . SER A 1 82 ? -4.414 -11.622 26.488 1.00 47.94 82 SER A N 1
ATOM 667 C CA . SER A 1 82 ? -3.715 -11.133 27.669 1.00 47.94 82 SER A CA 1
ATOM 668 C C . SER A 1 82 ? -2.579 -12.081 28.074 1.00 47.94 82 SER A C 1
ATOM 670 O O . SER A 1 82 ? -2.791 -13.002 28.857 1.00 47.94 82 SER A O 1
ATOM 672 N N . GLY A 1 83 ? -1.368 -11.880 27.545 1.00 48.94 83 GLY A N 1
ATOM 673 C CA . GLY A 1 83 ? -0.212 -12.677 27.951 1.00 48.94 83 GLY A CA 1
ATOM 674 C C . GLY A 1 83 ? 0.919 -12.819 26.938 1.00 48.94 83 GLY A C 1
ATOM 675 O O . GLY A 1 83 ? 1.205 -13.942 26.534 1.00 48.94 83 GLY A O 1
ATOM 676 N N . ARG A 1 84 ? 1.613 -11.722 26.592 1.00 43.97 84 ARG A N 1
ATOM 677 C CA . ARG A 1 84 ? 3.095 -11.610 26.518 1.00 43.97 84 ARG A CA 1
ATOM 678 C C . ARG A 1 84 ? 3.528 -10.269 25.893 1.00 43.97 84 ARG A C 1
ATOM 680 O O . ARG A 1 84 ? 2.754 -9.603 25.216 1.00 43.97 84 ARG A O 1
ATOM 687 N N . GLY A 1 85 ? 4.731 -9.827 26.265 1.00 41.28 85 GLY A N 1
ATOM 688 C CA . GLY A 1 85 ? 5.221 -8.442 26.208 1.00 41.28 85 GLY A CA 1
ATOM 689 C C . GLY A 1 85 ? 5.565 -7.870 24.823 1.00 41.28 85 GLY A C 1
ATOM 690 O O . GLY A 1 85 ? 5.586 -8.569 23.821 1.00 41.28 85 GLY A O 1
ATOM 691 N N . ASN A 1 86 ? 5.796 -6.551 24.806 1.00 53.59 86 ASN A N 1
ATOM 692 C CA . ASN A 1 86 ? 6.142 -5.670 23.666 1.00 53.59 86 ASN A CA 1
ATOM 693 C C . ASN A 1 86 ? 7.679 -5.493 23.535 1.00 53.59 86 ASN A C 1
ATOM 695 O O . ASN A 1 86 ? 8.353 -5.871 24.495 1.00 53.59 86 ASN A O 1
ATOM 699 N N . PRO A 1 87 ? 8.250 -4.785 22.527 1.00 55.34 87 PRO A N 1
ATOM 700 C CA . PRO A 1 87 ? 7.754 -4.368 21.200 1.00 55.34 87 PRO A CA 1
ATOM 701 C C . PRO A 1 87 ? 8.662 -4.808 20.031 1.00 55.34 87 PRO A C 1
ATOM 703 O O . PRO A 1 87 ? 9.838 -5.101 20.224 1.00 55.34 87 PRO A O 1
ATOM 706 N N . ARG A 1 88 ? 8.158 -4.720 18.792 1.00 39.69 88 ARG A N 1
ATOM 707 C CA . ARG A 1 88 ? 8.984 -4.312 17.640 1.00 39.69 88 ARG A CA 1
ATOM 708 C C . ARG A 1 88 ? 8.180 -3.407 16.710 1.00 39.69 88 ARG A C 1
ATOM 710 O O . ARG A 1 88 ? 7.576 -3.868 15.754 1.00 39.69 88 ARG A O 1
ATOM 717 N N . VAL A 1 89 ? 8.240 -2.105 16.974 1.00 44.44 89 VAL A N 1
ATOM 718 C CA . VAL A 1 89 ? 8.427 -1.166 15.866 1.00 44.44 89 VAL A CA 1
ATOM 719 C C . VAL A 1 89 ? 9.898 -1.304 15.490 1.00 44.44 89 VAL A C 1
ATOM 721 O O . VAL A 1 89 ? 10.774 -1.060 16.319 1.00 44.44 89 VAL A O 1
ATOM 724 N N . SER A 1 90 ? 10.179 -1.780 14.281 1.00 44.81 90 SER A N 1
ATOM 725 C CA . SER A 1 90 ? 11.537 -1.772 13.745 1.00 44.81 90 SER A CA 1
ATOM 726 C C . SER A 1 90 ? 11.808 -0.402 13.134 1.00 44.81 90 SER A C 1
ATOM 728 O O . SER A 1 90 ? 11.829 -0.268 11.916 1.00 44.81 90 SER A O 1
ATOM 730 N N . THR A 1 91 ? 12.039 0.614 13.965 1.00 40.84 91 THR A N 1
ATOM 731 C CA . THR A 1 91 ? 12.803 1.778 13.508 1.00 40.84 91 THR A CA 1
ATOM 732 C C . THR A 1 91 ? 14.234 1.296 13.300 1.00 40.84 91 THR A C 1
ATOM 734 O O . THR A 1 91 ? 14.963 1.056 14.267 1.00 40.84 91 THR A O 1
ATOM 737 N N . VAL A 1 92 ? 14.631 1.080 12.050 1.00 40.03 92 VAL A N 1
ATOM 738 C CA . VAL A 1 92 ? 16.049 0.927 11.724 1.00 40.03 92 VAL A CA 1
ATOM 739 C C . VAL A 1 92 ? 16.697 2.292 11.987 1.00 40.03 92 VAL A C 1
ATOM 741 O O . VAL A 1 92 ? 16.218 3.285 11.443 1.00 40.03 92 VAL A O 1
ATOM 744 N N . PRO A 1 93 ? 17.735 2.398 12.834 1.00 32.50 93 PRO A N 1
ATOM 745 C CA . PRO A 1 93 ? 18.405 3.671 13.039 1.00 32.50 93 PRO A CA 1
ATOM 746 C C . PRO A 1 93 ? 19.101 4.075 11.738 1.00 32.50 93 PRO A C 1
ATOM 748 O O . PRO A 1 93 ? 19.889 3.309 11.180 1.00 32.50 93 PRO A O 1
ATOM 751 N N . THR A 1 94 ? 18.832 5.291 11.267 1.00 46.38 94 THR A N 1
ATOM 752 C CA . THR A 1 94 ? 19.673 5.959 10.274 1.00 46.38 94 THR A CA 1
ATOM 753 C C . THR A 1 94 ? 21.101 5.954 10.809 1.00 46.38 94 THR A C 1
ATOM 755 O O . THR A 1 94 ? 21.337 6.370 11.944 1.00 46.38 94 THR A O 1
ATOM 758 N N . ALA A 1 95 ? 22.042 5.433 10.023 1.00 42.53 95 ALA A N 1
ATOM 759 C CA . ALA A 1 95 ? 23.450 5.396 10.385 1.00 42.53 95 ALA A CA 1
ATOM 760 C C . ALA A 1 95 ? 23.925 6.806 10.769 1.00 42.53 95 ALA A C 1
ATOM 762 O O . ALA A 1 95 ? 24.000 7.700 9.927 1.00 42.53 95 ALA A O 1
ATOM 763 N N . GLY A 1 96 ? 24.229 6.995 12.053 1.00 32.81 96 GLY A N 1
ATOM 764 C CA . GLY A 1 96 ? 24.990 8.139 12.523 1.00 32.81 96 GLY A CA 1
ATOM 765 C C . GLY A 1 96 ? 26.401 8.050 11.954 1.00 32.81 96 GLY A C 1
ATOM 766 O O . GLY A 1 96 ? 27.108 7.067 12.184 1.00 32.81 96 GLY A O 1
ATOM 767 N N . CYS A 1 97 ? 26.813 9.066 11.202 1.00 35.91 97 CYS A N 1
ATOM 768 C CA . CYS A 1 97 ? 28.227 9.335 10.997 1.00 35.91 97 CYS A CA 1
ATOM 769 C C . CYS A 1 97 ? 28.810 9.720 12.360 1.00 35.91 97 CYS A C 1
ATOM 771 O O . CYS A 1 97 ? 28.385 10.705 12.958 1.00 35.91 97 CYS A O 1
ATOM 773 N N . ALA A 1 98 ? 29.722 8.893 12.865 1.00 39.56 98 ALA A N 1
ATOM 774 C CA . ALA A 1 98 ? 30.461 9.158 14.085 1.00 39.56 98 ALA A CA 1
ATOM 775 C C . ALA A 1 98 ? 31.408 10.353 13.906 1.00 39.56 98 ALA A C 1
ATOM 777 O O . ALA A 1 98 ? 32.033 10.512 12.854 1.00 39.56 98 ALA A O 1
ATOM 778 N N . ASP A 1 99 ? 31.495 11.142 14.973 1.00 39.25 99 ASP A N 1
ATOM 779 C CA . ASP A 1 99 ? 32.430 12.234 15.202 1.00 39.25 99 ASP A CA 1
ATOM 780 C C . ASP A 1 99 ? 33.895 11.820 15.015 1.00 39.25 99 ASP A C 1
ATOM 782 O O . ASP A 1 99 ? 34.318 10.723 15.393 1.00 39.25 99 ASP A O 1
ATOM 786 N N . SER A 1 100 ? 34.703 12.765 14.543 1.00 46.41 100 SER A N 1
ATOM 787 C CA . SER A 1 100 ? 36.117 12.828 14.899 1.00 46.41 100 SER A CA 1
ATOM 788 C C . SER A 1 100 ? 36.464 14.241 15.360 1.00 46.41 100 SER A C 1
ATOM 790 O O . SER A 1 100 ? 36.555 15.182 14.573 1.00 46.41 100 SER A O 1
ATOM 792 N N . ASP A 1 101 ? 36.653 14.354 16.675 1.00 42.41 101 ASP A N 1
ATOM 793 C CA . ASP A 1 101 ? 37.284 15.476 17.359 1.00 42.41 101 ASP A CA 1
ATOM 794 C C . ASP A 1 101 ? 38.647 15.815 16.735 1.00 42.41 101 ASP A C 1
ATOM 796 O O . ASP A 1 101 ? 39.504 14.950 16.540 1.00 42.41 101 ASP A O 1
ATOM 800 N N . GLY A 1 102 ? 38.861 17.105 16.478 1.00 36.81 102 GLY A N 1
ATOM 801 C CA . GLY A 1 102 ? 40.100 17.663 15.942 1.00 36.81 102 GLY A CA 1
ATOM 802 C C . GLY A 1 102 ? 40.386 19.046 16.524 1.00 36.81 102 GLY A C 1
ATOM 803 O O . GLY A 1 102 ? 40.202 20.055 15.857 1.00 36.81 102 GLY A O 1
ATOM 804 N N . GLN A 1 103 ? 40.773 19.052 17.798 1.00 41.03 103 GLN A N 1
ATOM 805 C CA . GLN A 1 103 ? 41.563 20.039 18.549 1.00 41.03 103 GLN A CA 1
ATOM 806 C C . GLN A 1 103 ? 41.943 21.381 17.871 1.00 41.03 103 GLN A C 1
ATOM 808 O O . GLN A 1 103 ? 42.682 21.437 16.891 1.00 41.03 103 GLN A O 1
ATOM 813 N N . LEU A 1 104 ? 41.562 22.477 18.540 1.00 41.34 104 LEU A N 1
ATOM 814 C CA . LEU A 1 104 ? 42.179 23.806 18.442 1.00 41.34 104 LEU A CA 1
ATOM 815 C C . LEU A 1 104 ? 43.670 23.754 18.820 1.00 41.34 104 LEU A C 1
ATOM 817 O O . LEU A 1 104 ? 43.994 23.293 19.916 1.00 41.34 104 LEU A O 1
ATOM 821 N N . SER A 1 105 ? 44.548 24.299 17.968 1.00 39.50 105 SER A N 1
ATOM 822 C CA . SER A 1 105 ? 45.822 24.962 18.319 1.00 39.50 105 SER A CA 1
ATOM 823 C C . SER A 1 105 ? 46.471 25.600 17.081 1.00 39.50 105 SER A C 1
ATOM 825 O O . SER A 1 105 ? 47.014 24.879 16.246 1.00 39.50 105 SER A O 1
ATOM 827 N N . ALA A 1 106 ? 46.413 26.932 16.990 1.00 49.38 106 ALA A N 1
ATOM 828 C CA . ALA A 1 106 ? 47.483 27.881 16.630 1.00 49.38 106 ALA A CA 1
ATOM 829 C C . ALA A 1 106 ? 46.868 29.274 16.428 1.00 49.38 106 ALA A C 1
ATOM 831 O O . ALA A 1 106 ? 45.965 29.397 15.571 1.00 49.38 106 ALA A O 1
#

Sequence (106 aa):
MTWNYRIIEFVEPGTEESWFAIHEVYYDDAGR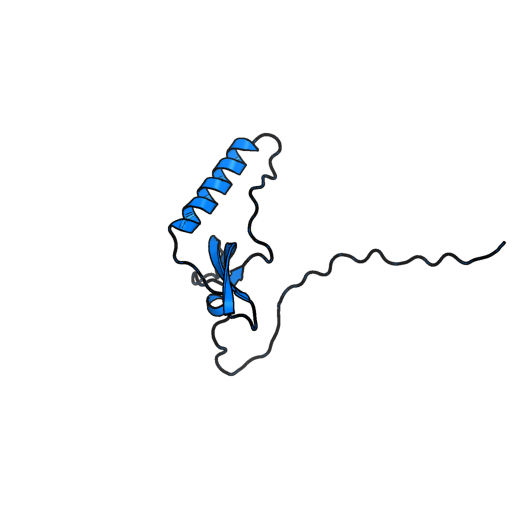PESYSEGAAVVMSHDAAGQSRELSWVLDKMRDALLKPTLRESDFFPPRESGRGNPRVSTVPTAGCADSDGQLSA

Secondary structure (DSSP, 8-state):
-EEEEEEEEEE-TTT--EEEEEEEEEE-TTS-EEEE-SSPP----S-TTTHHHHHHHHHHHHHHHTTSPPEEGGGTSPPPPS---------PPP------------